Protein AF-A0A0F3RJP6-F1 (af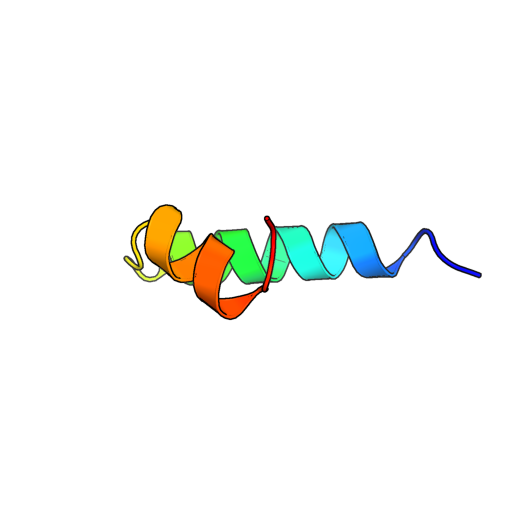db_monomer_lite)

Sequence (33 aa):
MARRYSYDLRMKIFKAVDEGLSIVKACKIFNIT

Structure (mmCIF, N/CA/C/O backbone):
data_AF-A0A0F3RJP6-F1
#
_entry.id   AF-A0A0F3RJP6-F1
#
loop_
_atom_site.group_PDB
_atom_site.id
_atom_site.type_symbol
_atom_site.label_atom_id
_atom_site.label_alt_id
_atom_site.label_comp_id
_atom_site.label_asym_id
_atom_site.label_entity_id
_atom_site.label_seq_id
_atom_site.pdbx_PDB_ins_code
_atom_site.Cartn_x
_atom_site.Cartn_y
_atom_site.Cartn_z
_atom_site.occupancy
_atom_site.B_iso_or_equiv
_atom_site.auth_seq_id
_atom_site.auth_comp_id
_atom_site.auth_asym_id
_atom_site.auth_atom_id
_atom_site.pdbx_PDB_model_num
ATOM 1 N N . MET A 1 1 ? 19.640 -15.926 -12.159 1.00 48.03 1 MET A N 1
ATOM 2 C CA . MET A 1 1 ? 19.870 -14.672 -11.404 1.00 48.03 1 MET A CA 1
ATOM 3 C C . MET A 1 1 ? 18.535 -14.176 -10.838 1.00 48.03 1 MET A C 1
ATOM 5 O O . MET A 1 1 ? 17.937 -13.280 -11.401 1.00 48.03 1 MET A O 1
ATOM 9 N N . ALA A 1 2 ? 18.004 -14.823 -9.789 1.00 53.12 2 ALA A N 1
ATOM 10 C CA . ALA A 1 2 ? 16.601 -14.635 -9.36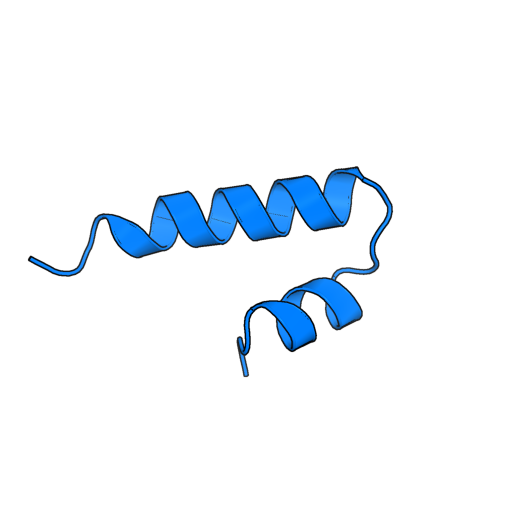3 1.00 53.12 2 ALA A CA 1
ATOM 11 C C . ALA A 1 2 ? 16.382 -14.675 -7.833 1.00 53.12 2 ALA A C 1
ATOM 13 O O . ALA A 1 2 ? 15.290 -14.966 -7.367 1.00 53.12 2 ALA A O 1
ATOM 14 N N . ARG A 1 3 ? 17.421 -14.413 -7.024 1.00 56.47 3 ARG A N 1
ATOM 15 C CA . ARG A 1 3 ? 17.317 -14.427 -5.546 1.00 56.47 3 ARG A CA 1
ATOM 16 C C . ARG A 1 3 ? 17.611 -13.085 -4.866 1.00 56.47 3 ARG A C 1
ATOM 18 O O . ARG A 1 3 ? 17.524 -13.002 -3.651 1.00 56.47 3 ARG A O 1
ATOM 25 N N . ARG A 1 4 ? 17.939 -12.033 -5.631 1.00 55.06 4 ARG A N 1
ATOM 26 C CA . ARG A 1 4 ? 18.208 -10.683 -5.092 1.00 55.06 4 ARG A CA 1
ATOM 27 C C . ARG A 1 4 ? 16.974 -9.775 -5.033 1.00 55.06 4 ARG A C 1
ATOM 29 O O . ARG A 1 4 ? 16.945 -8.871 -4.211 1.00 55.06 4 ARG A O 1
ATOM 36 N N . TYR A 1 5 ? 15.941 -10.046 -5.832 1.00 53.38 5 TYR A N 1
ATOM 37 C CA . TYR A 1 5 ? 14.727 -9.219 -5.868 1.00 53.38 5 TYR A CA 1
ATOM 38 C C . TYR A 1 5 ? 13.783 -9.442 -4.675 1.00 53.38 5 TYR A C 1
ATOM 40 O O . TYR A 1 5 ? 12.997 -8.560 -4.356 1.00 53.38 5 TYR A O 1
ATOM 48 N N . SER A 1 6 ? 13.875 -10.573 -3.969 1.00 64.88 6 SER A N 1
ATOM 49 C CA . SER A 1 6 ? 12.989 -10.895 -2.842 1.00 64.88 6 SER A CA 1
ATOM 50 C C . SER A 1 6 ? 13.288 -10.096 -1.569 1.00 64.88 6 SER A C 1
ATOM 52 O O . SER A 1 6 ? 12.361 -9.798 -0.819 1.00 64.88 6 SER A O 1
ATOM 54 N N . TYR A 1 7 ? 14.545 -9.711 -1.320 1.00 69.62 7 TYR A N 1
ATOM 55 C CA . TYR A 1 7 ? 14.886 -8.875 -0.161 1.00 69.62 7 TYR A CA 1
ATOM 56 C C . TYR A 1 7 ? 14.470 -7.417 -0.377 1.00 69.62 7 TYR A C 1
ATOM 58 O O . TYR A 1 7 ? 13.884 -6.802 0.508 1.00 69.62 7 TYR A O 1
ATOM 66 N N . ASP A 1 8 ? 14.696 -6.899 -1.585 1.00 77.88 8 ASP A N 1
ATOM 67 C CA . ASP A 1 8 ? 14.282 -5.551 -1.978 1.00 77.88 8 ASP A CA 1
ATOM 68 C C . ASP A 1 8 ? 12.753 -5.405 -1.927 1.00 77.88 8 ASP A C 1
ATOM 70 O O . ASP A 1 8 ? 12.226 -4.432 -1.392 1.00 77.88 8 ASP A O 1
ATOM 74 N N . LEU A 1 9 ? 12.031 -6.429 -2.400 1.00 78.12 9 LEU A N 1
ATOM 75 C CA . LEU A 1 9 ? 10.573 -6.487 -2.334 1.00 78.12 9 LEU A CA 1
ATOM 76 C C . LEU A 1 9 ? 10.074 -6.515 -0.882 1.00 78.12 9 LEU A C 1
ATOM 78 O O . LEU A 1 9 ? 9.209 -5.722 -0.523 1.00 78.12 9 LEU A O 1
ATOM 82 N N . ARG A 1 10 ? 10.662 -7.367 -0.027 1.00 79.56 10 ARG A N 1
ATOM 83 C CA . ARG A 1 10 ? 10.348 -7.412 1.412 1.00 79.56 10 ARG A CA 1
ATOM 84 C C . ARG A 1 10 ? 10.597 -6.074 2.092 1.00 79.56 10 ARG A C 1
ATOM 86 O O . ARG A 1 10 ? 9.754 -5.638 2.865 1.00 79.56 10 ARG A O 1
ATOM 93 N N . MET A 1 11 ? 11.703 -5.406 1.776 1.00 84.69 11 MET A N 1
ATOM 94 C CA . MET A 1 11 ? 12.029 -4.107 2.357 1.00 84.69 11 MET A CA 1
ATOM 95 C C . MET A 1 11 ? 11.065 -3.008 1.895 1.00 84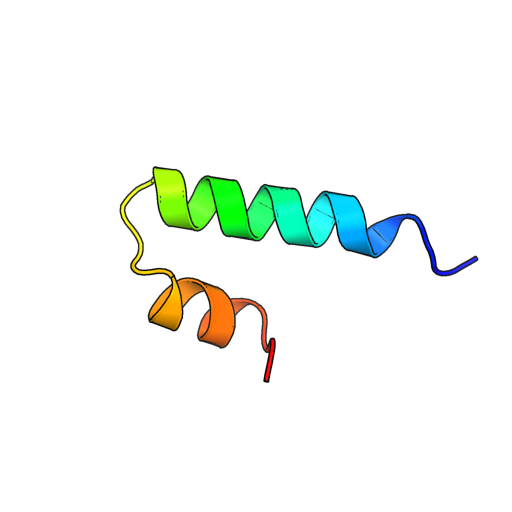.69 11 MET A C 1
ATOM 97 O O . MET A 1 11 ? 10.679 -2.162 2.695 1.00 84.69 11 MET A O 1
ATOM 101 N N . LYS A 1 12 ? 10.617 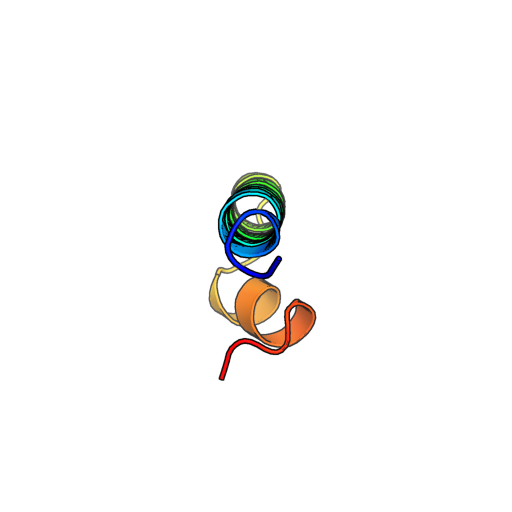-3.040 0.635 1.00 83.56 12 LYS A N 1
ATOM 102 C CA . LYS A 1 12 ? 9.601 -2.113 0.115 1.00 83.56 12 LYS A CA 1
ATOM 103 C C . LYS A 1 12 ? 8.232 -2.321 0.761 1.00 83.56 12 LYS A C 1
ATOM 105 O O . LYS A 1 12 ? 7.582 -1.343 1.112 1.00 83.56 12 LYS A O 1
ATOM 110 N N . ILE A 1 13 ? 7.823 -3.572 0.974 1.00 83.50 13 ILE A N 1
ATOM 111 C CA . ILE A 1 13 ? 6.595 -3.895 1.717 1.00 83.50 13 ILE A CA 1
ATOM 112 C C . ILE A 1 13 ? 6.720 -3.417 3.157 1.00 83.50 13 ILE A C 1
ATOM 114 O O . ILE A 1 13 ? 5.806 -2.779 3.660 1.00 83.50 13 ILE A O 1
ATOM 118 N N . PHE A 1 14 ? 7.858 -3.684 3.799 1.00 81.44 14 PHE A N 1
ATOM 119 C CA . PHE A 1 14 ? 8.089 -3.293 5.183 1.00 81.44 14 PHE A CA 1
ATOM 120 C C . PHE A 1 14 ? 8.066 -1.772 5.355 1.00 81.44 14 PHE A C 1
ATOM 122 O O . PHE A 1 14 ? 7.402 -1.293 6.260 1.00 81.44 14 PHE A O 1
ATOM 129 N N . LYS A 1 15 ? 8.685 -1.009 4.444 1.00 84.81 15 LYS A N 1
ATOM 130 C CA . LYS A 1 15 ? 8.587 0.459 4.430 1.00 84.81 15 LYS A CA 1
ATOM 131 C C . LYS A 1 15 ? 7.160 0.960 4.233 1.00 84.81 15 LYS A C 1
ATOM 133 O O . LYS A 1 15 ? 6.731 1.831 4.971 1.00 84.81 15 LYS A O 1
ATOM 138 N N . ALA A 1 16 ? 6.414 0.386 3.288 1.00 84.19 16 ALA A N 1
ATOM 139 C CA . ALA A 1 16 ? 5.021 0.772 3.078 1.00 84.19 16 ALA A CA 1
ATOM 140 C C . ALA A 1 16 ? 4.173 0.509 4.334 1.00 84.19 16 ALA A C 1
ATOM 142 O O . ALA A 1 16 ? 3.337 1.330 4.702 1.00 84.19 16 ALA A O 1
ATOM 143 N N . VAL A 1 17 ? 4.412 -0.620 5.006 1.00 82.88 17 VAL A N 1
ATOM 144 C CA . VAL A 1 17 ? 3.746 -0.975 6.265 1.00 82.88 17 VAL A CA 1
ATOM 145 C C . VAL A 1 17 ? 4.143 -0.039 7.411 1.00 82.88 17 VAL A C 1
ATOM 147 O O . VAL A 1 17 ? 3.279 0.366 8.184 1.00 82.88 17 VAL A O 1
ATOM 150 N N . ASP A 1 18 ? 5.420 0.336 7.491 1.00 83.12 18 ASP A N 1
ATOM 151 C CA . ASP A 1 18 ? 5.969 1.282 8.473 1.00 83.12 18 ASP A CA 1
ATOM 152 C C . ASP A 1 18 ? 5.434 2.714 8.274 1.00 83.12 18 ASP A C 1
ATOM 154 O O . ASP A 1 18 ? 5.065 3.375 9.240 1.00 83.12 18 ASP A O 1
ATOM 158 N N . GLU A 1 19 ? 5.231 3.147 7.022 1.00 86.25 19 GLU A N 1
ATOM 159 C CA . GLU A 1 19 ? 4.528 4.391 6.647 1.00 86.25 19 GLU A CA 1
ATOM 160 C C . GLU A 1 19 ? 3.022 4.379 6.995 1.00 86.25 19 GLU A C 1
ATOM 162 O O . GLU A 1 19 ? 2.277 5.298 6.649 1.00 86.25 19 GLU A O 1
ATOM 167 N N . GLY A 1 20 ? 2.545 3.345 7.694 1.00 84.50 20 GLY A N 1
ATOM 168 C CA . GLY A 1 20 ? 1.178 3.239 8.187 1.00 84.50 20 GLY A CA 1
ATOM 169 C C . GLY A 1 20 ? 0.200 2.616 7.192 1.00 84.50 20 GLY A C 1
ATOM 170 O O . GLY A 1 20 ? -1.006 2.585 7.468 1.00 84.50 20 GLY A O 1
ATOM 171 N N . LEU A 1 21 ? 0.658 2.077 6.049 1.00 80.94 21 LEU A N 1
ATOM 172 C CA . LEU A 1 21 ? -0.222 1.217 5.258 1.00 80.94 21 LEU A CA 1
ATOM 173 C C . LEU A 1 21 ? -0.472 -0.092 6.007 1.00 80.94 21 LEU A C 1
ATOM 175 O O . LEU A 1 21 ? 0.430 -0.797 6.440 1.00 80.94 21 LEU A O 1
ATOM 179 N N . SER A 1 22 ? -1.735 -0.501 6.053 1.00 83.12 22 SER A N 1
ATOM 180 C CA . SER A 1 22 ? -2.074 -1.858 6.473 1.00 83.12 22 SER A CA 1
ATOM 181 C C . SER A 1 22 ? -1.345 -2.892 5.601 1.00 83.12 22 SER A C 1
ATOM 183 O O . SER A 1 22 ? -1.378 -2.796 4.370 1.00 83.12 22 SER A O 1
ATOM 185 N N . ILE A 1 23 ? -0.771 -3.922 6.236 1.00 82.81 23 ILE A N 1
ATOM 186 C CA . ILE A 1 23 ? -0.146 -5.089 5.584 1.00 82.81 23 ILE A CA 1
ATOM 187 C C . ILE A 1 23 ? -1.004 -5.640 4.443 1.00 82.81 23 ILE A C 1
ATOM 189 O O . ILE A 1 23 ? -0.488 -5.950 3.376 1.00 82.81 23 ILE A O 1
ATOM 193 N N . VAL A 1 24 ? -2.327 -5.673 4.616 1.00 79.94 24 VAL A N 1
ATOM 194 C CA . VAL A 1 24 ? -3.263 -6.188 3.606 1.00 79.94 24 VAL A CA 1
ATOM 195 C C . VAL A 1 24 ? -3.266 -5.326 2.337 1.00 79.94 24 VAL A C 1
ATOM 197 O O . VAL A 1 24 ? -3.335 -5.847 1.223 1.00 79.94 24 VAL A O 1
ATOM 200 N N . LYS A 1 25 ? -3.158 -3.999 2.480 1.00 83.25 25 LYS A N 1
ATOM 201 C CA . LYS A 1 25 ? -3.040 -3.074 1.343 1.00 83.25 25 LYS A CA 1
ATOM 202 C C . LYS A 1 25 ? -1.663 -3.170 0.695 1.00 83.25 25 LYS A C 1
ATOM 204 O O . LYS A 1 25 ? -1.588 -3.189 -0.530 1.00 83.25 25 LYS A O 1
ATOM 209 N N . ALA A 1 26 ? -0.603 -3.281 1.494 1.00 83.06 26 ALA A N 1
ATOM 210 C CA . ALA A 1 26 ? 0.750 -3.462 0.981 1.00 83.06 26 ALA A CA 1
ATOM 211 C C . ALA A 1 26 ? 0.857 -4.758 0.154 1.00 83.06 26 ALA A C 1
ATOM 213 O O . ALA A 1 26 ? 1.294 -4.711 -0.992 1.00 83.06 26 ALA A O 1
ATOM 214 N N . CYS A 1 27 ? 0.352 -5.891 0.652 1.00 80.12 27 CYS A N 1
ATOM 215 C CA . CYS A 1 27 ? 0.340 -7.155 -0.094 1.00 80.12 27 CYS A CA 1
ATOM 216 C C . CYS A 1 27 ? -0.432 -7.056 -1.422 1.00 80.12 27 CYS A C 1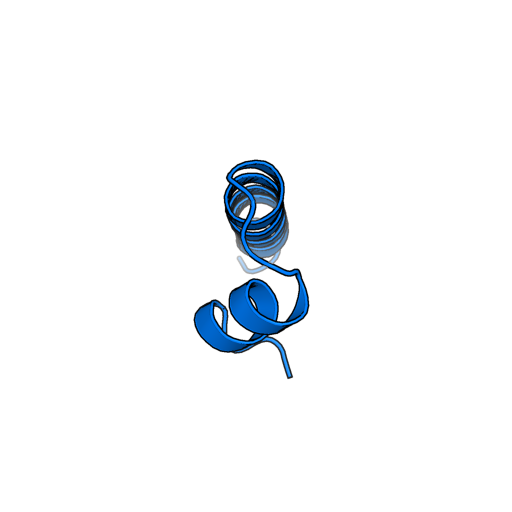
ATOM 218 O O . CYS A 1 27 ? 0.050 -7.556 -2.437 1.00 80.12 27 CYS A O 1
ATOM 220 N N . LYS A 1 28 ? -1.565 -6.332 -1.455 1.00 83.19 28 LYS A N 1
ATOM 221 C CA . LYS A 1 28 ? -2.296 -6.030 -2.702 1.00 83.19 28 LYS A CA 1
ATOM 222 C C . LYS A 1 28 ? -1.472 -5.206 -3.696 1.00 83.19 28 LYS A C 1
ATOM 224 O O . LYS A 1 28 ? -1.475 -5.524 -4.879 1.00 83.19 28 LYS A O 1
ATOM 229 N N . ILE A 1 29 ? -0.771 -4.168 -3.236 1.00 81.75 29 ILE A N 1
ATOM 230 C CA . ILE A 1 29 ? 0.063 -3.298 -4.089 1.00 81.75 29 ILE A CA 1
ATOM 231 C C . ILE A 1 29 ? 1.230 -4.082 -4.698 1.00 81.75 29 ILE A C 1
ATOM 233 O O . ILE A 1 29 ? 1.546 -3.913 -5.872 1.00 81.75 29 ILE A O 1
ATOM 237 N N . PHE A 1 30 ? 1.848 -4.965 -3.915 1.00 79.44 30 PHE A N 1
AT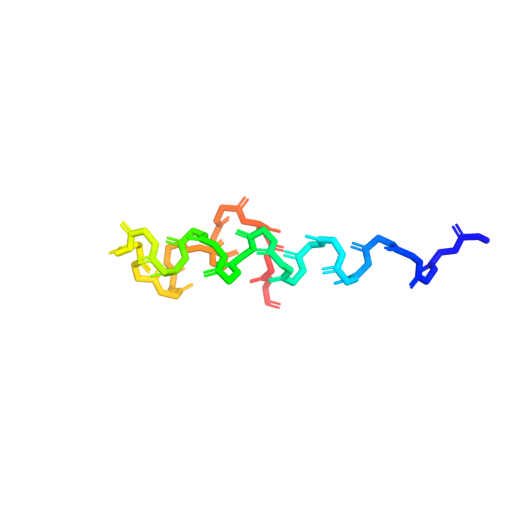OM 238 C CA . PHE A 1 30 ? 2.970 -5.787 -4.368 1.00 79.44 30 PHE A CA 1
ATOM 239 C C . PHE A 1 30 ? 2.546 -7.083 -5.075 1.00 79.44 30 PHE A C 1
ATOM 241 O O . PHE A 1 30 ? 3.413 -7.865 -5.458 1.00 79.44 30 PHE A O 1
ATOM 248 N N . ASN A 1 31 ? 1.240 -7.295 -5.284 1.00 73.62 31 ASN A N 1
ATOM 249 C CA . ASN A 1 31 ? 0.670 -8.472 -5.945 1.00 73.62 31 ASN A CA 1
ATOM 250 C C . ASN A 1 31 ? 1.147 -9.799 -5.323 1.00 73.62 31 ASN A C 1
ATOM 252 O O . ASN A 1 31 ? 1.356 -10.804 -6.003 1.00 73.62 31 ASN A O 1
ATOM 256 N N . ILE A 1 32 ? 1.352 -9.779 -4.005 1.00 72.56 32 ILE A N 1
ATOM 257 C CA . ILE A 1 32 ? 1.681 -10.963 -3.222 1.00 72.56 32 ILE A CA 1
ATOM 258 C C . ILE A 1 32 ? 0.348 -11.596 -2.861 1.00 72.56 32 ILE A C 1
ATOM 260 O O . ILE A 1 32 ? -0.342 -11.118 -1.960 1.00 72.56 32 ILE A O 1
ATOM 264 N N . THR A 1 33 ? -0.032 -12.599 -3.651 1.00 58.59 33 THR A N 1
ATOM 265 C CA . THR A 1 33 ? -1.146 -13.498 -3.331 1.00 58.59 33 THR A CA 1
ATOM 266 C C . THR A 1 33 ? -0.714 -14.470 -2.245 1.00 58.59 33 THR A C 1
ATOM 268 O O . THR A 1 33 ? 0.430 -14.972 -2.340 1.00 58.59 33 THR A O 1
#

pLDDT: mean 75.68, std 11.19, range [48.03, 86.25]

Foldseek 3Di:
DPDPVVVVLVVQLVVCVVVVDDSVVSCVVSVPD

Secondary structure (DSSP, 8-state):
--SSHHHHHHHHHHHHHHTT--HHHHHHHTT--

Radius of gyration: 9.91 Å; chains: 1; bounding box: 23×19×20 Å

Organism: NCBI:txid1441384